Protein AF-A0A7S4UKZ3-F1 (afdb_monomer_lite)

InterPro domains:
  IPR008984 SMAD/FHA domain superfamily [SSF49879] (2-66)

Structure (mmCIF, N/CA/C/O backbone):
data_AF-A0A7S4UKZ3-F1
#
_entry.id   AF-A0A7S4UKZ3-F1
#
loop_
_atom_site.group_PDB
_atom_site.id
_atom_site.type_symbol
_atom_site.label_atom_id
_atom_site.label_alt_id
_atom_site.label_comp_id
_atom_site.label_asym_id
_atom_site.label_entity_id
_atom_site.label_seq_id
_atom_site.pdbx_PDB_ins_code
_atom_site.Cartn_x
_atom_site.Cartn_y
_atom_site.Cartn_z
_atom_site.occupancy
_atom_site.B_iso_or_equiv
_atom_site.auth_seq_id
_atom_site.auth_comp_id
_atom_site.auth_asym_id
_atom_site.auth_atom_id
_atom_site.pdbx_PDB_model_num
ATOM 1 N N . VAL A 1 1 ? -17.980 -8.375 14.985 1.00 75.00 1 VAL A N 1
ATOM 2 C CA . VAL A 1 1 ? -18.274 -7.931 13.601 1.00 75.00 1 VAL A CA 1
ATOM 3 C C . VAL A 1 1 ? -17.511 -8.859 12.680 1.00 75.00 1 VAL A C 1
ATOM 5 O O . VAL A 1 1 ? -16.354 -9.112 12.980 1.00 75.00 1 VAL A O 1
ATOM 8 N N . CYS A 1 2 ? -18.141 -9.403 11.640 1.00 83.00 2 CYS A N 1
ATOM 9 C CA . CYS A 1 2 ? -17.458 -10.238 10.651 1.00 83.00 2 CYS A CA 1
ATOM 10 C C . CYS A 1 2 ? -17.276 -9.411 9.383 1.00 83.00 2 CYS A C 1
ATOM 12 O O . CYS A 1 2 ? -18.262 -8.956 8.806 1.00 83.00 2 CYS A O 1
ATOM 14 N N . LEU A 1 3 ? -16.024 -9.183 8.998 1.00 84.88 3 LEU A N 1
ATOM 15 C CA . LEU A 1 3 ? -15.670 -8.521 7.750 1.00 84.88 3 LEU A CA 1
ATOM 16 C C . LEU A 1 3 ? -15.191 -9.586 6.766 1.00 84.88 3 LEU A C 1
ATOM 18 O O . LEU A 1 3 ? -14.567 -10.565 7.162 1.00 84.88 3 LEU A O 1
ATOM 22 N N . THR A 1 4 ? -15.489 -9.393 5.488 1.00 78.44 4 THR A N 1
ATOM 23 C CA . THR A 1 4 ? -14.997 -10.241 4.397 1.00 78.44 4 THR A CA 1
ATOM 24 C C . THR A 1 4 ? -14.296 -9.357 3.382 1.00 78.44 4 THR A C 1
ATOM 26 O O . THR A 1 4 ? -14.816 -8.293 3.047 1.00 78.44 4 THR A O 1
ATOM 29 N N . GLY A 1 5 ? -13.134 -9.765 2.886 1.00 74.44 5 GLY A N 1
ATOM 30 C CA . GLY A 1 5 ? -12.397 -9.007 1.877 1.00 74.44 5 GLY A CA 1
ATOM 31 C C . GLY A 1 5 ? -10.898 -9.274 1.924 1.00 74.44 5 GLY A C 1
ATOM 32 O O . GLY A 1 5 ? -10.403 -9.949 2.824 1.00 74.44 5 GLY A O 1
ATOM 33 N N . LEU A 1 6 ? -10.179 -8.731 0.943 1.00 69.69 6 LEU A N 1
ATOM 34 C CA . LEU A 1 6 ? -8.729 -8.886 0.832 1.00 69.69 6 LEU A CA 1
ATOM 35 C C . LEU A 1 6 ? -8.010 -8.294 2.050 1.00 69.69 6 LEU A C 1
ATOM 37 O O . LEU A 1 6 ? -8.303 -7.178 2.496 1.00 69.69 6 LEU A O 1
ATOM 41 N N . GLY A 1 7 ? -7.056 -9.057 2.586 1.00 69.19 7 GLY A N 1
ATOM 42 C CA . GLY A 1 7 ? -6.284 -8.673 3.769 1.00 69.19 7 GLY A CA 1
ATOM 43 C C . GLY A 1 7 ? -7.061 -8.721 5.091 1.00 69.19 7 GLY A C 1
ATOM 44 O O . GLY A 1 7 ? -6.622 -8.105 6.059 1.00 69.19 7 GLY A O 1
ATOM 45 N N . VAL A 1 8 ? -8.205 -9.414 5.144 1.00 78.44 8 VAL A N 1
ATOM 46 C CA . VAL A 1 8 ? -8.965 -9.660 6.379 1.00 78.44 8 VAL A CA 1
ATOM 47 C C . VAL A 1 8 ? -8.780 -11.124 6.797 1.00 78.44 8 VAL A C 1
ATOM 49 O O . VAL A 1 8 ? -9.336 -12.021 6.170 1.00 78.44 8 VAL A O 1
ATOM 52 N N . SER A 1 9 ? -7.972 -11.362 7.833 1.00 80.81 9 SER A N 1
ATOM 53 C CA . SER A 1 9 ? -7.803 -12.660 8.505 1.00 80.81 9 SER A CA 1
ATOM 54 C C . SER A 1 9 ? -8.975 -12.983 9.444 1.00 80.81 9 SER A C 1
ATOM 56 O O . SER A 1 9 ? -9.798 -12.116 9.741 1.00 80.81 9 SER A O 1
ATOM 58 N N . ASP A 1 10 ? -9.014 -14.216 9.965 1.00 83.94 10 ASP A N 1
ATOM 59 C CA . ASP A 1 10 ? -9.996 -14.651 10.977 1.00 83.94 10 ASP A CA 1
ATOM 60 C C . ASP A 1 10 ? -10.038 -13.708 12.192 1.00 83.94 10 ASP A C 1
ATOM 62 O O . ASP A 1 10 ? -11.102 -13.421 12.742 1.00 83.94 10 ASP A O 1
ATOM 66 N N . GLU A 1 11 ? -8.874 -13.172 12.567 1.00 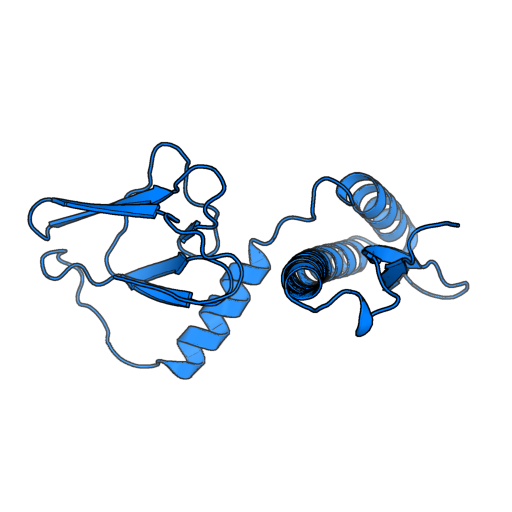89.62 11 GLU A N 1
ATOM 67 C CA . GLU A 1 11 ? -8.725 -12.097 13.541 1.00 89.62 11 GLU A CA 1
ATOM 68 C C . GLU A 1 11 ? -7.772 -11.033 12.979 1.00 89.62 11 GLU A C 1
ATOM 70 O O . GLU A 1 11 ? -6.587 -11.301 12.779 1.00 89.62 11 GLU A O 1
ATOM 75 N N . VAL A 1 12 ? -8.286 -9.831 12.688 1.00 90.94 12 VAL A N 1
ATOM 76 C CA . VAL A 1 12 ? -7.473 -8.707 12.172 1.00 90.94 12 VAL A CA 1
ATOM 77 C C . VAL A 1 12 ? -7.072 -7.741 13.278 1.00 90.94 12 VAL A C 1
ATOM 79 O O . VAL A 1 12 ? -5.946 -7.249 13.300 1.00 90.94 12 VAL A O 1
ATOM 82 N N . CYS A 1 13 ? -7.995 -7.424 14.184 1.00 95.12 13 CYS A N 1
ATOM 83 C CA . CYS A 1 13 ? -7.756 -6.500 15.284 1.00 95.12 13 CYS A CA 1
ATOM 84 C C . CYS A 1 13 ? -8.803 -6.641 16.384 1.00 95.12 13 CYS A C 1
ATOM 86 O O . CYS A 1 13 ? -9.947 -7.021 16.123 1.00 95.12 13 CYS A O 1
ATOM 88 N N . THR A 1 14 ? -8.437 -6.212 17.587 1.00 95.88 14 THR A N 1
ATOM 89 C CA . THR A 1 14 ? -9.352 -6.043 18.714 1.00 95.88 14 THR A CA 1
ATOM 90 C C . THR A 1 14 ? -9.625 -4.558 18.947 1.00 95.88 14 THR A C 1
ATOM 92 O O . THR A 1 14 ? -8.702 -3.746 18.994 1.00 95.88 14 THR A O 1
ATOM 95 N N . LEU A 1 15 ? -10.901 -4.201 19.110 1.00 95.62 15 LEU A N 1
ATOM 96 C CA . LEU A 1 15 ? -11.330 -2.873 19.547 1.00 95.62 15 LEU A CA 1
ATOM 97 C C . LEU A 1 15 ? -11.768 -2.942 21.011 1.00 95.62 15 LEU A C 1
ATOM 99 O O . LEU A 1 15 ? -12.683 -3.693 21.349 1.00 95.62 15 LEU A O 1
ATOM 103 N N . VAL A 1 16 ? -11.148 -2.137 21.871 1.00 95.81 16 VAL A N 1
ATOM 104 C CA . VAL A 1 16 ? -11.473 -2.038 23.298 1.00 95.81 16 VAL A CA 1
ATOM 105 C C . VAL A 1 16 ? -12.161 -0.703 23.552 1.00 95.81 16 VAL A C 1
ATOM 107 O O . VAL A 1 16 ? -11.574 0.356 23.342 1.00 95.81 16 VAL A O 1
ATOM 110 N N . ASN A 1 17 ? -13.419 -0.749 23.988 1.00 93.50 17 ASN A N 1
ATOM 111 C CA . ASN A 1 17 ? -14.205 0.433 24.338 1.00 93.50 17 ASN A CA 1
ATOM 112 C C . ASN A 1 17 ? -14.275 0.593 25.861 1.00 93.50 17 ASN A C 1
ATOM 114 O O . ASN A 1 17 ? -14.864 -0.239 26.553 1.00 93.50 17 ASN A O 1
ATOM 118 N N . GLU A 1 18 ? -13.730 1.692 26.374 1.00 91.50 18 GLU A N 1
ATOM 119 C CA . GLU A 1 18 ? -13.788 2.050 27.788 1.00 91.50 18 GLU A CA 1
ATOM 120 C C . GLU A 1 18 ? -14.870 3.114 28.006 1.00 91.50 18 GLU A C 1
ATOM 122 O O . GLU A 1 18 ? -14.664 4.328 27.868 1.00 91.50 18 GLU A O 1
ATOM 127 N N . GLY A 1 19 ? -16.073 2.636 28.332 1.00 87.38 19 GLY A N 1
ATOM 128 C CA . GLY A 1 19 ? -17.182 3.481 28.774 1.00 87.38 19 GLY A CA 1
ATOM 129 C C . GLY A 1 19 ? -17.671 4.500 27.742 1.00 87.38 19 GLY A C 1
ATOM 130 O O . GLY A 1 19 ? -18.176 5.539 28.144 1.00 87.38 19 GLY A O 1
ATOM 131 N N . ASN A 1 20 ? -17.514 4.245 26.437 1.00 85.31 20 ASN A N 1
ATOM 132 C CA . ASN A 1 20 ? -17.862 5.164 25.340 1.00 85.31 20 ASN A CA 1
ATOM 133 C C . ASN A 1 20 ? -17.113 6.506 25.360 1.00 85.31 20 ASN A C 1
ATOM 135 O O . ASN A 1 20 ? -17.525 7.446 24.679 1.00 85.31 20 ASN A O 1
ATOM 139 N N . THR A 1 21 ? -16.022 6.595 26.123 1.00 85.62 21 THR A N 1
ATOM 140 C CA . THR A 1 21 ? -15.177 7.798 26.216 1.00 85.62 21 THR A CA 1
ATOM 141 C C . THR A 1 21 ? -13.822 7.603 25.551 1.00 85.62 21 THR A C 1
ATOM 143 O O . THR A 1 21 ? -13.222 8.569 25.081 1.00 85.62 21 THR A O 1
ATOM 146 N N . ARG A 1 22 ? -13.344 6.355 25.496 1.00 87.44 22 ARG A N 1
ATOM 147 C CA . ARG A 1 22 ? -12.077 5.972 24.878 1.00 87.44 22 ARG A CA 1
ATOM 148 C C . ARG A 1 22 ? -12.272 4.697 24.080 1.00 87.44 22 ARG A C 1
ATOM 150 O O . ARG A 1 22 ? -12.912 3.758 24.548 1.00 87.44 22 ARG A O 1
ATOM 157 N N . LEU A 1 23 ? -11.697 4.678 22.888 1.00 94.44 23 LEU A N 1
ATOM 158 C CA . LEU A 1 23 ? -11.650 3.508 22.031 1.00 94.44 23 LEU A CA 1
ATOM 159 C C . LEU A 1 23 ? -10.184 3.240 21.703 1.00 94.44 23 LEU A C 1
ATOM 161 O O . LEU A 1 23 ? -9.461 4.161 21.331 1.00 94.44 23 LEU A O 1
ATOM 165 N N . LEU A 1 24 ? -9.741 2.001 21.863 1.00 96.31 24 LEU A N 1
ATOM 166 C CA . LEU A 1 24 ? -8.394 1.567 21.512 1.00 96.31 24 LEU A CA 1
ATOM 167 C C . LEU A 1 24 ? -8.492 0.475 20.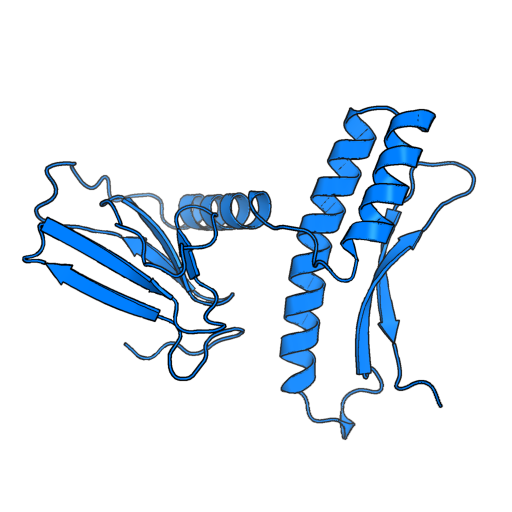455 1.00 96.31 24 LEU A C 1
ATOM 169 O O . LEU A 1 24 ? -9.300 -0.440 20.592 1.00 96.31 24 LEU A O 1
ATOM 173 N N . VAL A 1 25 ? -7.680 0.574 19.408 1.00 96.88 25 VAL A N 1
ATOM 174 C CA . VAL A 1 25 ? -7.514 -0.488 18.416 1.00 96.88 25 VAL A CA 1
ATOM 175 C C . VAL A 1 25 ? -6.172 -1.163 18.615 1.00 96.88 25 VAL A C 1
ATOM 177 O O . VAL A 1 25 ? -5.155 -0.489 18.734 1.00 96.88 25 VAL A O 1
ATOM 180 N N . GLN A 1 26 ? -6.166 -2.490 18.637 1.00 96.94 26 GLN A N 1
ATOM 181 C CA . GLN A 1 26 ? -4.954 -3.293 18.688 1.00 96.94 26 GLN A CA 1
ATOM 182 C C . GLN A 1 26 ? -4.938 -4.264 17.503 1.00 96.94 26 GLN A C 1
ATOM 184 O O . GLN A 1 26 ? -5.820 -5.125 17.426 1.00 96.94 26 GLN A O 1
ATOM 189 N N . PRO A 1 27 ? -3.983 -4.135 16.565 1.00 95.50 27 PRO A N 1
ATOM 190 C CA . PRO A 1 27 ? -3.834 -5.081 15.465 1.00 95.50 27 PRO A CA 1
ATOM 191 C C . PRO A 1 27 ? -3.467 -6.473 15.985 1.00 95.50 27 PRO A C 1
ATOM 193 O O . PRO A 1 27 ? -2.666 -6.607 16.910 1.00 95.50 27 PRO A O 1
ATOM 196 N N . ALA A 1 28 ? -4.035 -7.509 15.378 1.00 94.12 28 ALA A N 1
ATOM 197 C CA . ALA A 1 28 ? -3.550 -8.871 15.547 1.00 94.12 28 ALA A CA 1
ATOM 198 C C . ALA A 1 28 ? -2.223 -9.052 14.779 1.00 94.12 28 ALA A C 1
ATOM 200 O O . ALA A 1 28 ? -1.937 -8.275 13.862 1.00 94.12 28 ALA A O 1
ATOM 201 N N . PRO A 1 29 ? -1.402 -10.070 15.097 1.00 89.38 29 PRO A N 1
ATOM 202 C CA . PRO A 1 29 ? -0.190 -10.360 14.335 1.00 89.38 29 PRO A CA 1
ATOM 203 C C . PRO A 1 29 ? -0.487 -10.553 12.840 1.00 89.38 29 PRO A C 1
ATOM 205 O O . PRO A 1 29 ? -1.257 -11.431 12.462 1.00 89.38 29 PRO A O 1
ATOM 208 N N . GLY A 1 30 ? 0.115 -9.715 11.990 1.00 84.12 30 GLY A N 1
ATOM 209 C CA . GLY A 1 30 ? -0.127 -9.711 10.540 1.00 84.12 30 GLY A CA 1
ATOM 210 C C . GLY A 1 30 ? -1.433 -9.035 10.098 1.00 84.12 30 GLY A C 1
ATOM 211 O O . GLY A 1 30 ? -1.682 -8.928 8.899 1.00 84.12 30 GLY A O 1
ATOM 212 N N . GLY A 1 31 ? -2.248 -8.547 11.035 1.00 87.88 31 GLY A N 1
ATOM 213 C CA . GLY A 1 31 ? -3.467 -7.802 10.748 1.00 87.88 31 GLY A CA 1
ATOM 214 C C . GLY A 1 31 ? -3.157 -6.422 10.174 1.00 87.88 31 GLY A C 1
ATOM 215 O O . GLY A 1 31 ? -2.483 -5.605 10.803 1.00 87.88 31 GLY A O 1
ATOM 216 N N . LEU A 1 32 ? -3.671 -6.136 8.978 1.00 88.62 32 LEU A N 1
ATOM 217 C CA . LEU A 1 32 ? -3.499 -4.832 8.345 1.00 88.62 32 LEU A CA 1
ATOM 218 C C . LEU A 1 32 ? -4.518 -3.840 8.917 1.00 88.62 32 LEU A C 1
ATOM 220 O O . LEU A 1 32 ? -5.697 -3.880 8.572 1.00 88.62 32 LEU A O 1
ATOM 224 N N . VAL A 1 33 ? -4.057 -2.940 9.783 1.00 92.00 33 VAL A N 1
ATOM 225 C CA . VAL A 1 33 ? -4.888 -1.895 10.393 1.00 92.00 33 VAL A CA 1
ATOM 226 C C . VAL A 1 33 ? -4.210 -0.548 10.226 1.00 92.00 33 VAL A C 1
ATOM 228 O O . VAL A 1 33 ? -3.030 -0.398 10.553 1.00 92.00 33 VAL A O 1
ATOM 231 N N . ARG A 1 34 ? -4.954 0.449 9.744 1.00 92.38 34 ARG A N 1
ATOM 232 C CA . ARG A 1 34 ? -4.451 1.818 9.589 1.00 92.38 34 ARG A CA 1
ATOM 233 C C . ARG A 1 34 ? -5.399 2.824 10.228 1.00 92.38 34 ARG A C 1
ATOM 235 O O . ARG A 1 34 ? -6.613 2.676 10.136 1.00 92.38 34 ARG A O 1
ATOM 242 N N . VAL A 1 35 ? -4.849 3.861 10.847 1.00 92.56 35 VAL A N 1
ATOM 243 C CA . VAL A 1 35 ? -5.592 4.973 11.444 1.00 92.56 35 VAL A CA 1
ATOM 244 C C . VAL A 1 35 ? -5.125 6.267 10.793 1.00 92.56 35 VAL A C 1
ATOM 246 O O . VAL A 1 35 ? -3.948 6.613 10.875 1.00 92.56 35 VAL A O 1
ATOM 249 N N . ASN A 1 36 ? -6.041 6.979 10.135 1.00 88.38 36 ASN A N 1
ATOM 250 C CA . ASN A 1 36 ? -5.754 8.205 9.382 1.00 88.38 36 ASN A CA 1
ATOM 251 C C . ASN A 1 36 ? -4.588 8.028 8.391 1.00 88.38 36 ASN A C 1
ATOM 253 O O . ASN A 1 36 ? -3.706 8.875 8.292 1.00 88.38 36 ASN A O 1
ATOM 257 N N . GLY A 1 37 ? -4.552 6.885 7.703 1.00 82.56 37 GLY A N 1
ATOM 258 C CA . GLY A 1 37 ? -3.500 6.551 6.744 1.00 82.56 37 GLY A CA 1
ATOM 259 C C . GLY A 1 37 ? -2.339 5.740 7.319 1.00 82.56 37 GLY A C 1
ATOM 260 O O . GLY A 1 37 ? -1.783 4.890 6.630 1.00 82.56 37 GLY A O 1
ATOM 261 N N . LEU A 1 38 ? -2.009 5.932 8.595 1.00 85.69 38 LEU A N 1
ATOM 262 C CA . LEU A 1 38 ? -0.812 5.364 9.215 1.00 85.69 38 LEU A CA 1
ATOM 263 C C . LEU A 1 38 ? -1.064 3.969 9.782 1.00 85.69 38 LEU A C 1
ATOM 265 O O . LEU A 1 38 ? -2.122 3.721 10.354 1.00 85.69 38 LEU A O 1
ATOM 269 N N . ALA A 1 39 ? -0.084 3.069 9.673 1.00 88.56 39 ALA A N 1
ATOM 270 C CA . ALA A 1 39 ? -0.158 1.755 10.308 1.00 88.56 39 ALA A CA 1
ATOM 271 C C . ALA A 1 39 ? -0.351 1.896 11.827 1.00 88.56 39 ALA A C 1
ATOM 273 O O . ALA A 1 39 ? 0.371 2.649 12.486 1.00 88.56 39 ALA A O 1
ATOM 274 N N . ALA A 1 40 ? -1.334 1.180 12.372 1.00 92.62 40 ALA A N 1
ATOM 275 C CA . ALA A 1 40 ? -1.587 1.186 13.805 1.00 92.62 40 ALA A CA 1
ATOM 276 C C . ALA A 1 40 ? -0.438 0.499 14.558 1.00 92.62 40 ALA A C 1
ATOM 278 O O . ALA A 1 40 ? 0.105 -0.509 14.105 1.00 92.62 40 ALA A O 1
ATOM 279 N N . ALA A 1 41 ? -0.074 1.035 15.724 1.00 91.88 41 ALA A N 1
ATOM 280 C CA . ALA A 1 41 ? 0.989 0.462 16.545 1.00 91.88 41 ALA A CA 1
ATOM 281 C C . ALA A 1 41 ? 0.616 -0.942 17.057 1.00 91.88 41 ALA A C 1
ATOM 283 O O . ALA A 1 41 ? -0.507 -1.160 17.510 1.00 91.88 41 ALA A O 1
ATOM 284 N N . GLU A 1 42 ? 1.578 -1.873 17.076 1.00 90.38 42 GLU A N 1
ATOM 285 C CA . GLU A 1 42 ? 1.371 -3.247 17.575 1.00 90.38 42 GLU A CA 1
ATOM 286 C C . GLU A 1 42 ? 0.929 -3.287 19.048 1.00 90.38 42 GLU A C 1
ATOM 288 O O . GLU A 1 42 ? 0.134 -4.133 19.452 1.00 90.38 42 GLU A O 1
ATOM 293 N N . ALA A 1 43 ? 1.402 -2.329 19.854 1.00 91.94 43 ALA A N 1
ATOM 294 C CA . ALA A 1 43 ? 1.002 -2.164 21.253 1.00 91.94 43 ALA A CA 1
ATOM 295 C C . ALA A 1 43 ? -0.426 -1.603 21.427 1.00 91.94 43 ALA A C 1
ATOM 297 O O . ALA A 1 43 ? -0.901 -1.465 22.553 1.00 91.94 43 ALA A O 1
ATOM 298 N N . GLY A 1 44 ? -1.101 -1.272 20.326 1.00 92.06 44 GLY A N 1
ATOM 299 C CA . GLY A 1 44 ? -2.400 -0.621 20.294 1.00 92.06 44 GLY A CA 1
ATOM 300 C C . GLY A 1 44 ? -2.315 0.900 20.161 1.00 92.06 44 GLY A C 1
ATOM 301 O O . GLY A 1 44 ? -1.337 1.543 20.543 1.00 92.06 44 GLY A O 1
ATOM 302 N N . GLN A 1 45 ? -3.370 1.483 19.599 1.00 94.94 45 GLN A N 1
ATOM 303 C CA . GLN A 1 45 ? -3.500 2.908 19.331 1.00 94.94 45 GLN A CA 1
ATOM 304 C C . GLN A 1 45 ? -4.857 3.418 19.819 1.00 94.94 45 GLN A C 1
ATOM 306 O O . GLN A 1 45 ? -5.903 2.842 19.519 1.00 94.94 45 GLN A O 1
ATOM 311 N N . ALA A 1 46 ? -4.842 4.523 20.566 1.00 95.56 46 ALA A N 1
ATOM 312 C CA . ALA A 1 46 ? -6.062 5.220 20.951 1.00 95.56 46 ALA A CA 1
ATOM 313 C C . ALA A 1 46 ? -6.679 5.920 19.734 1.00 95.56 46 ALA A C 1
ATOM 315 O O . ALA A 1 46 ? -5.980 6.594 18.978 1.00 95.56 46 ALA A O 1
ATOM 316 N N . LEU A 1 47 ? -7.989 5.768 19.578 1.00 94.62 47 LEU A N 1
ATOM 317 C CA . LEU A 1 47 ? -8.789 6.390 18.535 1.00 94.62 47 LEU A CA 1
ATOM 318 C C . LEU A 1 47 ? -9.536 7.599 19.100 1.00 94.62 47 LEU A C 1
ATOM 320 O O . LEU A 1 47 ? -10.050 7.570 20.222 1.00 94.62 47 LEU A O 1
ATOM 324 N N . ALA A 1 48 ? -9.632 8.649 18.296 1.00 91.88 48 ALA A N 1
ATOM 325 C CA . ALA A 1 48 ? -10.478 9.804 18.533 1.00 91.88 48 ALA A CA 1
ATOM 326 C C . ALA A 1 48 ? -11.748 9.741 17.670 1.00 91.88 48 ALA A C 1
ATOM 328 O O . ALA A 1 48 ? -11.780 9.128 16.603 1.00 91.88 48 ALA A O 1
ATOM 329 N N . SER A 1 49 ? -12.813 10.414 18.114 1.00 89.69 49 SER A N 1
ATOM 330 C CA . SER A 1 49 ? -13.987 10.618 17.260 1.00 89.69 49 SER A CA 1
ATOM 331 C C . SER A 1 49 ? -13.596 11.439 16.033 1.00 89.69 49 SER A C 1
ATOM 333 O O . SER A 1 49 ? -12.929 12.469 16.154 1.00 89.69 49 SER A O 1
ATOM 335 N N . GLY A 1 50 ? -14.009 10.968 14.862 1.00 86.81 50 GLY A N 1
ATOM 336 C CA . GLY A 1 50 ? -13.632 11.496 13.558 1.00 86.81 50 GLY A CA 1
ATOM 337 C C . GLY A 1 50 ? -12.468 10.765 12.888 1.00 86.81 50 GLY A C 1
ATOM 338 O O . GLY A 1 50 ? -12.324 10.926 11.677 1.00 86.81 50 GLY A O 1
ATOM 339 N N . ASP A 1 51 ? -11.690 9.951 13.615 1.00 91.00 51 ASP A N 1
ATOM 340 C CA . ASP A 1 51 ? -10.589 9.185 13.020 1.00 91.00 51 ASP A CA 1
ATOM 341 C C . ASP A 1 51 ? -11.092 8.208 11.952 1.00 91.00 51 ASP A C 1
ATOM 343 O O . ASP A 1 51 ? -12.197 7.664 12.030 1.00 91.00 51 ASP A O 1
ATOM 347 N N . ARG A 1 52 ? -10.251 7.958 10.951 1.00 90.44 52 ARG A N 1
ATOM 348 C CA . ARG A 1 52 ? -10.494 6.998 9.874 1.00 90.44 52 ARG A CA 1
ATOM 349 C C . ARG A 1 52 ? -9.758 5.708 10.177 1.00 90.44 52 ARG A C 1
ATOM 351 O O . ARG A 1 52 ? -8.533 5.680 10.140 1.00 90.44 52 ARG A O 1
ATOM 358 N N . LEU A 1 53 ? -10.503 4.653 10.463 1.00 92.88 53 LEU A N 1
ATOM 359 C CA . LEU A 1 53 ? -9.978 3.325 10.740 1.00 92.88 53 LEU A CA 1
ATOM 360 C C . LEU A 1 53 ? -10.134 2.448 9.496 1.00 92.88 53 LEU A C 1
ATOM 362 O O . LEU A 1 53 ? -11.254 2.130 9.107 1.00 92.88 53 LEU A O 1
ATOM 366 N N . ALA A 1 54 ? -9.026 2.034 8.894 1.00 91.19 54 ALA A N 1
ATOM 367 C CA . ALA A 1 54 ? -9.012 1.050 7.820 1.00 91.19 54 ALA A CA 1
ATOM 368 C C . ALA A 1 54 ? -8.626 -0.332 8.362 1.00 91.19 54 ALA A C 1
ATOM 370 O O . ALA A 1 54 ? -7.683 -0.449 9.149 1.00 91.19 54 ALA A O 1
ATOM 371 N N . ILE A 1 55 ? -9.357 -1.364 7.937 1.00 90.88 55 ILE A N 1
ATOM 372 C CA . ILE A 1 55 ? -9.144 -2.767 8.312 1.00 90.88 55 ILE A CA 1
ATOM 373 C C . ILE A 1 55 ? -9.021 -3.595 7.031 1.00 90.88 55 ILE A C 1
ATOM 375 O O . ILE A 1 55 ? -9.930 -3.615 6.196 1.00 90.88 55 ILE A O 1
ATOM 379 N N . GLY A 1 56 ? -7.899 -4.295 6.879 1.00 85.94 56 GLY A N 1
ATOM 380 C CA . GLY A 1 56 ? -7.538 -4.949 5.627 1.00 85.94 56 GLY A CA 1
ATOM 381 C C . GLY A 1 56 ? -7.334 -3.934 4.502 1.00 85.94 56 GLY A C 1
ATOM 382 O O . GLY A 1 56 ? -6.923 -2.796 4.737 1.00 85.94 56 GLY A O 1
ATOM 383 N N . ARG A 1 57 ? -7.629 -4.351 3.267 1.00 80.75 57 ARG A N 1
ATOM 384 C CA . ARG A 1 57 ? -7.573 -3.488 2.071 1.00 80.75 57 ARG A CA 1
ATOM 385 C C . ARG A 1 57 ? -8.949 -3.006 1.598 1.00 80.75 57 ARG A C 1
ATOM 387 O O . ARG A 1 57 ? -9.027 -2.120 0.759 1.00 80.75 57 ARG A O 1
ATOM 394 N N . ALA A 1 58 ? -10.027 -3.573 2.141 1.00 77.88 58 ALA A N 1
ATOM 395 C CA . ALA A 1 58 ? -11.381 -3.391 1.613 1.00 77.88 58 ALA A CA 1
ATOM 396 C C . ALA A 1 58 ? -12.300 -2.510 2.475 1.00 77.88 58 ALA A C 1
ATOM 398 O O . ALA A 1 58 ? -13.336 -2.066 1.985 1.00 77.88 58 ALA A O 1
ATOM 399 N N . HIS A 1 59 ? -11.963 -2.267 3.748 1.00 84.00 59 HIS A N 1
ATOM 400 C CA . HIS A 1 59 ? -12.891 -1.634 4.691 1.00 84.00 59 HIS A CA 1
ATOM 401 C C . HIS A 1 59 ? -12.304 -0.378 5.320 1.00 84.00 59 HIS A C 1
ATOM 403 O O . HIS A 1 59 ? -11.241 -0.427 5.938 1.00 84.00 59 HIS A O 1
ATOM 409 N N . ILE A 1 60 ? -13.033 0.735 5.213 1.00 88.94 60 ILE A N 1
ATOM 410 C CA . ILE A 1 60 ? -12.725 2.003 5.881 1.00 88.94 60 ILE A CA 1
ATOM 411 C C . ILE A 1 60 ? -13.944 2.429 6.688 1.00 88.94 60 ILE A C 1
ATOM 413 O O . ILE A 1 60 ? -15.055 2.515 6.170 1.00 88.94 60 ILE A O 1
ATOM 417 N N . PHE A 1 61 ? -13.714 2.732 7.957 1.00 90.50 61 PHE A N 1
ATOM 418 C CA . PHE A 1 61 ? -14.716 3.180 8.907 1.00 90.50 61 PHE A CA 1
ATOM 419 C C . PHE A 1 61 ? -14.352 4.564 9.426 1.00 90.50 61 PHE A C 1
ATOM 421 O O . PHE A 1 61 ? -13.183 4.871 9.662 1.00 90.50 61 PHE A O 1
ATOM 428 N N . ARG A 1 62 ? -15.367 5.385 9.683 1.00 89.69 62 ARG A N 1
ATOM 429 C CA . ARG A 1 62 ? -15.212 6.593 10.489 1.00 89.69 62 ARG A CA 1
ATOM 430 C C . ARG A 1 62 ? -15.549 6.269 11.938 1.00 89.69 62 ARG A C 1
ATOM 432 O O . ARG A 1 62 ? -16.626 5.756 12.233 1.00 89.69 62 ARG A O 1
ATOM 439 N N . VAL A 1 63 ? -14.628 6.569 12.841 1.00 90.88 63 VAL A N 1
ATOM 440 C CA . VAL A 1 63 ? -14.796 6.353 14.275 1.00 90.88 63 VAL A CA 1
ATOM 441 C C . VAL A 1 63 ? -15.721 7.431 14.825 1.00 90.88 63 VAL A C 1
ATOM 443 O O . VAL A 1 63 ? -15.476 8.620 14.645 1.00 90.88 63 VAL A O 1
ATOM 446 N N . VAL A 1 64 ? -16.773 7.027 15.531 1.00 90.00 64 VAL A N 1
ATOM 447 C CA . VAL A 1 64 ? -17.658 7.942 16.260 1.00 90.00 64 VAL A CA 1
ATOM 448 C C . VAL A 1 64 ? -17.641 7.541 17.728 1.00 90.00 64 VAL A C 1
ATOM 450 O O . VAL A 1 64 ? -18.011 6.420 18.069 1.00 90.00 64 VAL A O 1
ATOM 453 N N . ILE A 1 65 ? -17.205 8.458 18.598 1.00 89.12 65 ILE A N 1
ATOM 454 C CA . ILE A 1 65 ? -17.195 8.265 20.056 1.00 89.12 65 ILE A CA 1
ATOM 455 C C . ILE A 1 65 ? -18.224 9.231 20.660 1.00 89.12 65 ILE A C 1
ATOM 457 O O . ILE A 1 65 ? -17.916 10.417 20.810 1.00 89.12 65 ILE A O 1
ATOM 461 N N . PRO A 1 66 ? -19.441 8.762 21.005 1.00 80.62 66 PRO A N 1
ATOM 462 C CA . PRO A 1 66 ? -20.574 9.638 21.321 1.00 80.62 66 PRO A CA 1
ATOM 463 C C . PRO A 1 66 ? -20.352 10.586 22.501 1.00 80.62 66 PRO A C 1
ATOM 465 O O . PRO A 1 66 ? -20.942 11.657 22.541 1.00 80.62 66 PRO A O 1
ATOM 468 N N . GLN A 1 67 ? -19.528 10.192 23.476 1.00 82.62 67 GLN A N 1
ATOM 469 C CA . GLN A 1 67 ? -19.258 10.998 24.671 1.00 82.62 67 GLN A CA 1
ATOM 470 C C . GLN A 1 67 ? -17.928 11.754 24.593 1.00 82.62 67 GLN A C 1
ATOM 472 O O . GLN A 1 67 ? -17.523 12.398 25.562 1.00 82.62 67 GLN A O 1
ATOM 477 N N . SER A 1 68 ? -17.233 11.696 23.455 1.00 74.94 68 SER A N 1
ATOM 478 C CA . SER A 1 68 ? -16.112 12.599 23.219 1.00 74.94 68 SER A CA 1
ATOM 479 C C . SER A 1 68 ? -16.687 13.985 22.922 1.00 74.94 68 SER A C 1
ATOM 481 O O . SER A 1 68 ? -17.544 14.126 22.060 1.00 74.94 68 SER A O 1
ATOM 483 N N . GLY A 1 69 ? -16.270 15.016 23.659 1.00 65.50 69 GLY A N 1
ATOM 484 C CA . GLY A 1 69 ? -16.849 16.368 23.576 1.00 65.50 69 GLY A CA 1
ATOM 485 C C . GLY A 1 69 ? -16.595 17.130 22.265 1.00 65.50 69 GLY A C 1
ATOM 486 O O . GLY A 1 69 ? -16.588 18.356 22.282 1.00 65.50 69 GLY A O 1
ATOM 487 N N . ARG A 1 70 ? -16.321 16.437 21.153 1.00 61.00 70 ARG A N 1
ATOM 488 C CA . ARG A 1 70 ? -16.214 17.014 19.812 1.00 61.00 70 ARG A CA 1
ATOM 489 C C . ARG A 1 70 ? -17.472 16.660 19.030 1.00 61.00 70 ARG A C 1
ATOM 491 O O . ARG A 1 70 ? -17.720 15.481 18.784 1.00 61.00 70 ARG A O 1
ATOM 498 N N . ASP A 1 71 ? -18.223 17.686 18.640 1.00 56.16 71 ASP A N 1
ATOM 499 C CA . ASP A 1 71 ? -19.380 17.555 17.760 1.00 56.16 71 ASP A CA 1
ATOM 500 C C . ASP A 1 71 ? -18.985 16.789 16.494 1.00 56.16 71 ASP A C 1
ATOM 502 O O . ASP A 1 71 ? -18.077 17.174 15.753 1.00 56.16 71 ASP A O 1
ATOM 506 N N . ALA A 1 72 ? -19.643 15.652 16.279 1.00 55.19 72 ALA A N 1
ATOM 507 C CA . ALA A 1 72 ? -19.477 14.865 15.075 1.00 55.19 72 ALA A CA 1
ATOM 508 C C . ALA A 1 72 ? -20.182 15.598 13.927 1.00 55.19 72 ALA A C 1
ATOM 510 O O . ALA A 1 72 ? -21.394 15.484 13.770 1.00 55.19 72 ALA A O 1
ATOM 511 N N . GLU A 1 73 ? -19.432 16.353 13.121 1.00 57.94 73 GLU A N 1
ATOM 512 C CA . GLU A 1 73 ? -19.925 16.819 11.821 1.00 57.94 73 GLU A CA 1
ATOM 513 C C . GLU A 1 73 ? -20.152 15.592 10.934 1.00 57.94 73 GLU A C 1
ATOM 515 O O . GLU A 1 73 ? -19.210 14.949 10.462 1.00 57.94 73 GLU A O 1
ATOM 520 N N . ILE A 1 74 ? -21.413 15.208 10.788 1.00 58.81 74 ILE A N 1
ATOM 521 C CA . ILE A 1 74 ? -21.905 14.226 9.828 1.00 58.81 74 ILE A CA 1
ATOM 522 C C . ILE A 1 74 ? -22.275 15.041 8.589 1.00 58.81 74 ILE A C 1
ATOM 524 O O . ILE A 1 74 ? -23.148 15.889 8.707 1.00 58.81 74 ILE A O 1
ATOM 528 N N . ASP A 1 75 ? -21.539 14.874 7.484 1.00 56.03 75 ASP A N 1
ATOM 529 C CA . ASP A 1 75 ? -22.042 14.942 6.096 1.00 56.03 75 ASP A CA 1
ATOM 530 C C . ASP A 1 75 ? -20.913 15.247 5.094 1.00 56.03 75 ASP A C 1
ATOM 532 O O . ASP A 1 75 ? -20.506 16.403 4.936 1.00 56.03 75 ASP A O 1
ATOM 536 N N . ARG A 1 76 ? -20.434 14.186 4.410 1.00 58.69 76 ARG A N 1
ATOM 537 C CA . ARG A 1 76 ? -19.996 14.139 2.988 1.00 58.69 76 ARG A CA 1
ATOM 538 C C . ARG A 1 76 ? -19.328 12.795 2.642 1.00 58.69 76 ARG A C 1
ATOM 540 O O . ARG A 1 76 ? -18.131 12.729 2.395 1.00 58.69 76 ARG A O 1
ATOM 547 N N . ASP A 1 77 ? -20.095 11.709 2.604 1.00 64.25 77 ASP A N 1
ATOM 548 C CA . ASP A 1 77 ? -19.535 10.344 2.607 1.00 64.25 77 ASP A CA 1
ATOM 549 C C . ASP A 1 77 ? -18.676 9.965 1.379 1.00 64.25 77 ASP A C 1
ATOM 551 O O . ASP A 1 77 ? -17.632 9.338 1.542 1.00 64.25 77 ASP A O 1
ATOM 555 N N . GLU A 1 78 ? -19.038 10.360 0.153 1.00 58.62 78 GLU A N 1
ATOM 556 C CA . GLU A 1 78 ? -18.289 9.952 -1.057 1.00 58.62 78 GLU A CA 1
ATOM 557 C C . GLU A 1 78 ? -16.995 10.747 -1.291 1.00 58.62 78 GLU A C 1
ATOM 559 O O . GLU A 1 78 ? -15.953 10.181 -1.641 1.00 58.62 78 GLU A O 1
ATOM 564 N N . GLU A 1 79 ? -17.030 12.068 -1.093 1.00 64.88 79 GLU A N 1
ATOM 565 C CA . GLU A 1 79 ? -15.825 12.903 -1.170 1.00 64.88 79 GLU A CA 1
ATOM 566 C C . GLU A 1 79 ? -14.857 12.552 -0.036 1.00 64.88 79 GLU A C 1
ATOM 568 O O . GLU A 1 79 ? -13.643 12.489 -0.258 1.00 64.88 79 GLU A O 1
ATOM 573 N N . ASP A 1 80 ? -15.387 12.249 1.154 1.00 67.00 80 ASP A N 1
ATOM 574 C CA . ASP A 1 80 ? -14.597 11.804 2.294 1.00 67.00 80 ASP A CA 1
ATOM 575 C C . ASP A 1 80 ? -13.988 10.427 2.079 1.00 67.00 80 ASP A C 1
ATOM 577 O O . ASP A 1 80 ? -12.828 10.244 2.441 1.00 67.00 80 ASP A O 1
ATOM 581 N N . PHE A 1 81 ? -14.705 9.490 1.456 1.00 63.84 81 PHE A N 1
ATOM 582 C CA . PHE A 1 81 ? -14.164 8.173 1.129 1.00 63.84 81 PHE A CA 1
ATOM 583 C C . PHE A 1 81 ? -13.011 8.271 0.124 1.00 63.84 81 PHE A C 1
ATOM 585 O O . PHE A 1 81 ? -11.916 7.767 0.374 1.00 63.84 81 PHE A O 1
ATOM 592 N N . ASN A 1 82 ? -13.201 9.000 -0.981 1.00 66.06 82 ASN A N 1
ATOM 593 C CA . ASN A 1 82 ? -12.147 9.206 -1.980 1.00 66.06 82 ASN A CA 1
ATOM 594 C C . ASN A 1 82 ? -10.947 9.990 -1.424 1.00 66.06 82 ASN A C 1
ATOM 596 O O . ASN A 1 82 ? -9.814 9.827 -1.885 1.00 66.06 82 ASN A O 1
ATOM 600 N N . ARG A 1 83 ? -11.177 10.875 -0.450 1.00 70.44 83 ARG A N 1
ATOM 601 C CA . ARG A 1 83 ? -10.113 11.568 0.283 1.00 70.44 83 ARG A CA 1
ATOM 602 C C . ARG A 1 83 ? -9.397 10.626 1.254 1.00 70.44 83 ARG A C 1
ATOM 604 O O . ARG A 1 83 ? -8.173 10.625 1.278 1.00 70.44 83 ARG A O 1
ATOM 611 N N . ALA A 1 84 ? -10.132 9.791 1.982 1.00 65.81 84 ALA A N 1
ATOM 612 C CA . ALA A 1 84 ? -9.592 8.788 2.895 1.00 65.81 84 ALA A CA 1
ATOM 613 C C . ALA A 1 84 ? -8.720 7.759 2.168 1.00 65.81 84 ALA A C 1
ATOM 615 O O . ALA A 1 84 ? -7.622 7.457 2.624 1.00 65.81 84 ALA A O 1
ATOM 616 N N . MET A 1 85 ? -9.168 7.280 1.005 1.00 67.50 85 MET A N 1
ATOM 617 C CA . MET A 1 85 ? -8.381 6.393 0.146 1.00 67.50 85 MET A CA 1
ATOM 618 C C . MET A 1 85 ? -7.072 7.049 -0.296 1.00 67.50 85 MET A C 1
ATOM 620 O O . MET A 1 85 ? -6.017 6.424 -0.223 1.00 67.50 85 MET A O 1
ATOM 624 N N . ARG A 1 86 ? -7.115 8.327 -0.693 1.00 68.06 86 ARG A N 1
ATOM 625 C CA . ARG A 1 86 ? -5.907 9.082 -1.054 1.00 68.06 86 ARG A CA 1
ATOM 626 C C . ARG A 1 86 ? -4.956 9.271 0.126 1.00 68.06 86 ARG A C 1
ATOM 628 O O . ARG A 1 86 ? -3.750 9.162 -0.057 1.00 68.06 86 ARG A O 1
ATOM 635 N N . GLU A 1 87 ? -5.473 9.532 1.323 1.00 67.31 87 GLU A N 1
ATOM 636 C CA . GLU A 1 87 ? -4.655 9.644 2.539 1.00 67.31 87 GLU A CA 1
ATOM 637 C C . GLU A 1 87 ? -3.996 8.310 2.913 1.00 67.31 87 GLU A C 1
ATOM 639 O O . GLU A 1 87 ? -2.816 8.285 3.247 1.00 67.31 87 GLU A O 1
ATOM 644 N N . LEU A 1 88 ? -4.719 7.193 2.790 1.00 63.78 88 LEU A N 1
ATOM 645 C CA . LEU A 1 88 ? -4.162 5.853 3.000 1.00 63.78 88 LEU A CA 1
ATOM 646 C C . LEU A 1 88 ? -3.043 5.539 2.008 1.00 63.78 88 LEU A C 1
ATOM 648 O O . LEU A 1 88 ? -1.984 5.076 2.422 1.00 63.78 88 LEU A O 1
ATOM 652 N N . GLN A 1 89 ? -3.245 5.862 0.731 1.00 64.19 89 GLN A N 1
ATOM 653 C CA . GLN A 1 89 ? -2.223 5.704 -0.305 1.00 64.19 89 GLN A CA 1
ATOM 654 C C . GLN A 1 89 ? -1.019 6.634 -0.093 1.00 64.19 89 GLN A C 1
ATOM 656 O O . GLN A 1 89 ? 0.104 6.271 -0.424 1.00 64.19 89 GLN A O 1
ATOM 661 N N . ALA A 1 90 ? -1.211 7.827 0.480 1.00 60.75 90 ALA A N 1
ATOM 662 C CA . ALA A 1 90 ? -0.112 8.750 0.778 1.00 60.75 90 ALA A CA 1
ATOM 663 C C . ALA A 1 90 ? 0.816 8.235 1.892 1.00 60.75 90 ALA A C 1
ATOM 665 O O . ALA A 1 90 ? 1.993 8.596 1.942 1.00 60.75 90 ALA A O 1
ATOM 666 N N . CYS A 1 91 ? 0.296 7.383 2.775 1.00 60.88 91 CYS A N 1
ATOM 667 C CA . CYS A 1 91 ? 1.059 6.722 3.831 1.00 60.88 91 CYS A CA 1
ATOM 668 C C . CYS A 1 91 ? 1.602 5.347 3.418 1.00 60.88 91 CYS A C 1
ATOM 670 O O . CYS A 1 91 ? 2.255 4.688 4.228 1.00 60.88 91 CYS A O 1
ATOM 672 N N . ALA A 1 92 ? 1.344 4.914 2.183 1.00 63.78 92 ALA A N 1
ATOM 673 C CA . ALA A 1 92 ? 1.866 3.669 1.653 1.00 63.78 92 ALA A CA 1
ATOM 674 C C . ALA A 1 92 ? 3.399 3.683 1.650 1.00 63.78 92 ALA A C 1
ATOM 676 O O . ALA A 1 92 ? 4.037 4.585 1.101 1.00 63.78 92 ALA A O 1
ATOM 677 N N . GLU A 1 93 ? 4.003 2.661 2.247 1.00 73.81 93 GLU A N 1
ATOM 678 C CA . GLU A 1 93 ? 5.434 2.418 2.118 1.00 73.81 93 GLU A CA 1
ATOM 679 C C . GLU A 1 93 ? 5.696 1.476 0.942 1.00 73.81 93 GLU A C 1
ATOM 681 O O . GLU A 1 93 ? 4.893 0.596 0.633 1.00 73.81 93 GLU A O 1
ATOM 686 N N . VAL A 1 94 ? 6.843 1.657 0.285 1.00 75.56 94 VAL A N 1
ATOM 687 C CA . VAL A 1 94 ? 7.323 0.686 -0.703 1.00 75.56 94 VAL A CA 1
ATOM 688 C C . VAL A 1 94 ? 7.657 -0.606 0.034 1.00 75.56 94 VAL A C 1
ATOM 690 O O . VAL A 1 94 ? 8.372 -0.568 1.040 1.00 75.56 94 VAL A O 1
ATOM 693 N N . ASP A 1 95 ? 7.185 -1.738 -0.487 1.00 78.38 95 ASP A N 1
ATOM 694 C CA . ASP A 1 95 ? 7.474 -3.056 0.071 1.00 78.38 95 ASP A CA 1
ATOM 695 C C . ASP A 1 95 ? 8.997 -3.222 0.272 1.00 78.38 95 ASP A C 1
ATOM 697 O O . ASP A 1 95 ? 9.785 -2.913 -0.638 1.00 78.38 95 ASP A O 1
ATOM 701 N N . PRO A 1 96 ? 9.451 -3.714 1.443 1.00 79.69 96 PRO A N 1
ATOM 702 C CA . PRO A 1 96 ? 10.869 -3.920 1.728 1.00 79.69 96 PRO A CA 1
ATOM 703 C C . PRO A 1 96 ? 11.626 -4.716 0.655 1.00 79.69 96 PRO A C 1
ATOM 705 O O . PRO A 1 96 ? 12.830 -4.503 0.479 1.00 79.69 96 PRO A O 1
ATOM 708 N N . ARG A 1 97 ? 10.941 -5.610 -0.075 1.00 84.81 97 ARG A N 1
ATOM 709 C CA . ARG A 1 97 ? 11.504 -6.399 -1.181 1.00 84.81 97 ARG A CA 1
ATOM 710 C C . ARG A 1 97 ? 11.978 -5.517 -2.335 1.00 84.81 97 ARG A C 1
ATOM 712 O O . ARG A 1 97 ? 13.035 -5.788 -2.901 1.00 84.81 97 ARG A O 1
ATOM 719 N N . TRP A 1 98 ? 11.253 -4.442 -2.645 1.00 86.12 98 TRP A N 1
ATOM 720 C CA . TRP A 1 98 ? 11.554 -3.547 -3.772 1.00 86.12 98 TRP A CA 1
ATOM 721 C C . TRP A 1 98 ? 12.246 -2.251 -3.355 1.00 86.12 98 TRP A C 1
ATOM 723 O O . TRP A 1 98 ? 12.861 -1.587 -4.191 1.00 86.12 98 TRP A O 1
ATOM 733 N N . ARG A 1 99 ? 12.217 -1.912 -2.059 1.00 86.38 99 ARG A N 1
ATOM 734 C CA . ARG A 1 99 ? 12.761 -0.662 -1.510 1.00 86.38 99 ARG A CA 1
ATOM 735 C C . ARG A 1 99 ? 14.169 -0.335 -2.002 1.00 86.38 99 ARG A C 1
ATOM 737 O O . ARG A 1 99 ? 14.412 0.781 -2.435 1.00 86.38 99 ARG A O 1
ATOM 744 N N . ARG A 1 100 ? 15.085 -1.311 -2.008 1.00 85.69 100 ARG A N 1
ATOM 745 C CA . ARG A 1 100 ? 16.467 -1.086 -2.473 1.00 85.69 100 ARG A CA 1
ATOM 746 C C . ARG A 1 100 ? 16.545 -0.659 -3.942 1.00 85.69 100 ARG A C 1
ATOM 748 O O . ARG A 1 100 ? 17.334 0.222 -4.267 1.00 85.69 100 ARG A O 1
ATOM 755 N N . GLY A 1 101 ? 15.753 -1.284 -4.814 1.00 87.94 101 GLY A N 1
ATOM 756 C CA . GLY A 1 101 ? 15.716 -0.948 -6.240 1.00 87.94 101 GLY A CA 1
ATOM 757 C C . GLY A 1 101 ? 15.092 0.425 -6.481 1.00 87.94 101 GLY A C 1
ATOM 758 O O . GLY A 1 101 ? 15.649 1.232 -7.223 1.00 87.94 101 GLY A O 1
ATOM 759 N N . VAL A 1 102 ? 13.989 0.717 -5.786 1.00 90.12 102 VAL A N 1
ATOM 760 C CA . VAL A 1 102 ? 13.312 2.018 -5.856 1.00 90.12 102 VAL A CA 1
ATOM 761 C C . VAL A 1 102 ? 14.208 3.137 -5.323 1.00 90.12 102 VAL A C 1
ATOM 763 O O . VAL A 1 102 ? 14.373 4.140 -6.008 1.00 90.12 102 VAL A O 1
ATOM 766 N N . ASP A 1 103 ? 14.860 2.959 -4.171 1.00 87.94 103 ASP A N 1
ATOM 767 C CA . ASP A 1 103 ? 15.776 3.956 -3.600 1.00 87.94 103 ASP A CA 1
ATOM 768 C C . ASP A 1 103 ? 16.936 4.266 -4.564 1.00 87.94 103 ASP A C 1
ATOM 770 O O . ASP A 1 103 ? 17.301 5.428 -4.758 1.00 87.94 103 ASP A O 1
ATOM 774 N N . ALA A 1 104 ? 17.494 3.239 -5.217 1.00 89.56 104 ALA A N 1
ATOM 775 C CA . ALA A 1 104 ? 18.543 3.420 -6.218 1.00 89.56 104 ALA A CA 1
ATOM 776 C C . ALA A 1 104 ? 18.040 4.20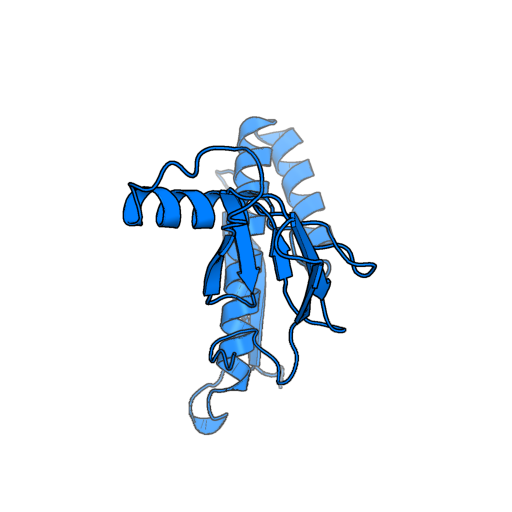8 -7.438 1.00 89.56 104 ALA A C 1
ATOM 778 O O . ALA A 1 104 ? 18.717 5.133 -7.892 1.00 89.56 104 ALA A O 1
ATOM 779 N N . ALA A 1 105 ? 16.844 3.890 -7.938 1.00 90.81 105 ALA A N 1
ATOM 780 C CA . ALA A 1 105 ? 16.235 4.618 -9.044 1.00 90.81 105 ALA A CA 1
ATOM 781 C C . ALA A 1 105 ? 15.936 6.077 -8.674 1.00 90.81 105 ALA A C 1
ATOM 783 O O . ALA A 1 105 ? 16.321 6.980 -9.410 1.00 90.81 105 ALA A O 1
ATOM 784 N N . VAL A 1 106 ? 15.349 6.330 -7.501 1.00 90.38 106 VAL A N 1
ATOM 785 C CA . VAL A 1 106 ? 15.064 7.679 -6.984 1.00 90.38 106 VAL A CA 1
ATOM 786 C C . VAL A 1 106 ? 16.340 8.515 -6.888 1.00 90.38 106 VAL A C 1
ATOM 788 O O . VAL A 1 106 ? 16.330 9.689 -7.256 1.00 90.38 106 VAL A O 1
ATOM 791 N N . LEU A 1 107 ? 17.459 7.934 -6.440 1.00 90.31 107 LEU A N 1
ATOM 792 C CA . LEU A 1 107 ? 18.747 8.634 -6.402 1.00 90.31 107 LEU A CA 1
ATOM 793 C C . LEU A 1 107 ? 19.246 9.021 -7.800 1.00 90.31 107 LEU A C 1
ATOM 795 O O . LEU A 1 107 ? 19.733 10.140 -7.977 1.00 90.31 107 LEU A O 1
ATOM 799 N N . LEU A 1 108 ? 19.108 8.128 -8.785 1.00 91.69 108 LEU A N 1
ATOM 800 C CA . LEU A 1 108 ? 19.467 8.412 -10.177 1.00 91.69 108 LEU A CA 1
ATOM 801 C C . LEU A 1 108 ? 18.573 9.511 -10.763 1.00 91.69 108 LEU A C 1
ATOM 803 O O . LEU A 1 108 ? 19.086 10.493 -11.294 1.00 91.69 108 LEU A O 1
ATOM 807 N N . VAL A 1 109 ? 17.253 9.418 -10.569 1.00 92.38 109 VAL A N 1
ATOM 808 C CA . VAL A 1 109 ? 16.308 10.441 -11.040 1.00 92.38 109 VAL A CA 1
ATOM 809 C C . VAL A 1 109 ? 16.575 11.788 -10.394 1.00 92.38 109 VAL A C 1
ATOM 811 O O . VAL A 1 109 ? 16.602 12.810 -11.074 1.00 92.38 109 VAL A O 1
ATOM 814 N N . LYS A 1 110 ? 16.851 11.808 -9.090 1.00 89.56 110 LYS A N 1
ATOM 815 C CA . LYS A 1 110 ? 17.166 13.047 -8.383 1.00 89.56 110 LYS A CA 1
ATOM 816 C C . LYS A 1 110 ? 18.417 13.725 -8.932 1.00 89.56 110 LYS A C 1
ATOM 818 O O . LYS A 1 110 ? 18.464 14.954 -8.965 1.00 89.56 110 LYS A O 1
ATOM 823 N N . ARG A 1 111 ? 19.422 12.937 -9.328 1.00 93.00 111 ARG A N 1
ATOM 824 C CA . ARG A 1 111 ? 20.669 13.435 -9.917 1.00 93.00 111 ARG A CA 1
ATOM 825 C C . ARG A 1 111 ? 20.451 13.978 -11.330 1.00 93.00 111 ARG A C 1
ATOM 827 O O . ARG A 1 111 ? 20.977 15.044 -11.631 1.00 93.00 111 ARG A O 1
ATOM 834 N N . ASP A 1 112 ? 19.695 13.257 -12.155 1.00 94.38 112 ASP A N 1
ATOM 835 C CA . ASP A 1 112 ? 19.636 13.500 -13.601 1.00 94.38 112 ASP A CA 1
ATOM 836 C C . ASP A 1 112 ? 18.448 14.394 -14.019 1.00 94.38 112 ASP A C 1
ATOM 838 O O . ASP A 1 112 ? 18.561 15.145 -14.985 1.00 94.38 112 ASP A O 1
ATOM 842 N N . TYR A 1 113 ? 17.345 14.381 -13.262 1.00 92.00 113 TYR A N 1
ATOM 843 C CA . TYR A 1 113 ? 16.095 15.096 -13.580 1.00 92.00 113 TYR A CA 1
ATOM 844 C C . TYR A 1 113 ? 15.641 16.064 -12.481 1.00 92.00 113 TYR A C 1
ATOM 846 O O . TYR A 1 113 ? 14.968 17.046 -12.774 1.00 92.00 113 TYR A O 1
ATOM 854 N N . GLY A 1 114 ? 16.064 15.843 -11.234 1.00 91.81 114 GLY A N 1
ATOM 855 C CA . GLY A 1 114 ? 15.795 16.742 -10.116 1.00 91.81 114 GLY A CA 1
ATOM 856 C C . GLY A 1 114 ? 14.871 16.157 -9.050 1.00 91.81 114 GLY A C 1
ATOM 857 O O . GLY A 1 114 ? 14.409 15.020 -9.105 1.00 91.81 114 GLY A O 1
ATOM 858 N N . THR A 1 115 ? 14.650 16.940 -7.992 1.00 91.25 115 THR A N 1
ATOM 859 C CA . THR A 1 115 ? 13.952 16.454 -6.786 1.00 91.25 115 THR A CA 1
ATOM 860 C C . THR A 1 115 ? 12.461 16.221 -7.021 1.00 91.25 115 THR A C 1
ATOM 862 O O . THR A 1 115 ? 11.880 15.352 -6.380 1.00 91.25 115 THR A O 1
ATOM 865 N N . ARG A 1 116 ? 11.833 16.990 -7.916 1.00 92.44 116 ARG A N 1
ATOM 866 C CA . ARG A 1 116 ? 10.393 16.887 -8.168 1.00 92.44 116 ARG A CA 1
ATOM 867 C C . ARG A 1 116 ? 10.059 15.551 -8.827 1.00 92.44 116 ARG A C 1
ATOM 869 O O . ARG A 1 116 ? 9.242 14.810 -8.302 1.00 92.44 116 ARG A O 1
ATOM 876 N N . GLU A 1 117 ? 10.773 15.220 -9.890 1.00 91.69 117 GLU A N 1
ATOM 877 C CA . GLU A 1 117 ? 10.651 13.987 -10.665 1.00 91.69 117 GLU A CA 1
ATOM 878 C C . GLU A 1 117 ? 10.997 12.765 -9.801 1.00 91.69 117 GLU A C 1
ATOM 880 O O . GLU A 1 117 ? 10.340 11.732 -9.871 1.00 91.69 117 GLU A O 1
ATOM 885 N N . ALA A 1 118 ? 11.983 12.896 -8.907 1.00 88.75 118 ALA A N 1
ATOM 886 C CA . ALA A 1 118 ? 12.329 11.845 -7.952 1.00 88.75 118 ALA A CA 1
ATOM 887 C C . ALA A 1 118 ? 11.214 11.573 -6.924 1.00 88.75 118 ALA A C 1
ATOM 889 O O . ALA A 1 118 ? 10.986 10.421 -6.557 1.00 88.75 118 ALA A O 1
ATOM 890 N N . ASN A 1 119 ? 10.516 12.618 -6.464 1.00 85.88 119 ASN A N 1
ATOM 891 C CA . ASN A 1 119 ? 9.361 12.466 -5.578 1.00 85.88 119 ASN A CA 1
ATOM 892 C C . ASN A 1 119 ? 8.161 11.870 -6.326 1.00 85.88 119 ASN A C 1
ATOM 894 O O . ASN A 1 119 ? 7.507 10.982 -5.789 1.00 85.88 119 ASN A O 1
ATOM 898 N N . GLU A 1 120 ? 7.911 12.309 -7.565 1.00 91.62 120 GLU A N 1
ATOM 899 C CA . GLU A 1 120 ? 6.863 11.747 -8.428 1.00 91.62 120 GLU A CA 1
ATOM 900 C C . GLU A 1 120 ? 7.082 10.235 -8.642 1.00 91.62 120 GLU A C 1
ATOM 902 O O . GLU A 1 120 ? 6.149 9.453 -8.447 1.00 91.62 120 GLU A O 1
ATOM 907 N N . LEU A 1 121 ? 8.324 9.808 -8.917 1.00 91.75 121 LEU A N 1
ATOM 908 C CA . LEU A 1 121 ? 8.688 8.389 -9.027 1.00 91.75 121 LEU A CA 1
ATOM 909 C C . LEU A 1 121 ? 8.450 7.623 -7.717 1.00 91.75 121 LEU A C 1
ATOM 911 O O . LEU A 1 121 ? 7.925 6.511 -7.734 1.00 91.75 121 LEU A O 1
ATOM 915 N N . LEU A 1 122 ? 8.850 8.191 -6.574 1.00 89.25 122 LEU A N 1
ATOM 916 C CA . LEU A 1 122 ? 8.675 7.540 -5.275 1.00 89.25 122 LEU A CA 1
ATOM 917 C C . LEU A 1 122 ? 7.190 7.353 -4.933 1.00 89.25 122 LEU A C 1
ATOM 919 O O . LEU A 1 122 ? 6.801 6.286 -4.459 1.00 89.25 122 LEU A O 1
ATOM 923 N N . ASP A 1 123 ? 6.362 8.363 -5.190 1.00 88.88 123 ASP A N 1
ATOM 924 C CA . ASP A 1 123 ? 4.918 8.292 -4.962 1.00 88.88 123 ASP A CA 1
ATOM 925 C C . ASP A 1 123 ? 4.250 7.280 -5.903 1.00 88.88 123 ASP A C 1
ATOM 927 O O . ASP A 1 123 ? 3.361 6.530 -5.491 1.00 88.88 123 ASP A O 1
ATOM 931 N N . GLU A 1 124 ? 4.697 7.194 -7.157 1.00 91.81 124 GLU A N 1
ATOM 932 C CA . GLU A 1 124 ? 4.243 6.161 -8.084 1.00 91.81 124 GLU A CA 1
ATOM 933 C C . GLU A 1 124 ? 4.649 4.755 -7.626 1.00 91.81 124 GLU A C 1
ATOM 935 O O . GLU A 1 124 ? 3.802 3.862 -7.581 1.00 91.81 124 GLU A O 1
ATOM 940 N N . ALA A 1 125 ? 5.897 4.571 -7.189 1.00 91.31 125 ALA A N 1
ATOM 941 C CA . ALA A 1 125 ? 6.395 3.297 -6.682 1.00 91.31 125 ALA A CA 1
ATOM 942 C C . ALA A 1 125 ? 5.640 2.832 -5.428 1.00 91.31 125 ALA A C 1
ATOM 944 O O . ALA A 1 125 ? 5.340 1.647 -5.303 1.00 91.31 125 ALA A O 1
ATOM 945 N N . ARG A 1 126 ? 5.284 3.750 -4.518 1.00 87.50 126 ARG A N 1
ATOM 946 C CA . ARG A 1 126 ? 4.457 3.451 -3.335 1.00 87.50 126 ARG A CA 1
ATOM 947 C C . ARG A 1 126 ? 3.073 2.943 -3.724 1.00 87.50 126 ARG A C 1
ATOM 949 O O . ARG A 1 126 ? 2.663 1.882 -3.261 1.00 87.50 126 ARG A O 1
ATOM 956 N N . ARG A 1 127 ? 2.382 3.655 -4.621 1.00 87.31 127 ARG A N 1
ATOM 957 C CA . ARG A 1 127 ? 1.052 3.247 -5.106 1.00 87.31 127 ARG A CA 1
ATOM 958 C C . ARG A 1 127 ? 1.102 1.901 -5.822 1.00 87.31 127 ARG A C 1
ATOM 960 O O . ARG A 1 127 ? 0.302 1.018 -5.530 1.00 87.31 127 ARG A O 1
ATOM 967 N N . ALA A 1 128 ? 2.056 1.730 -6.732 1.00 91.00 128 ALA A N 1
ATOM 968 C CA . ALA A 1 128 ? 2.222 0.486 -7.470 1.00 91.00 128 ALA A CA 1
ATOM 969 C C . ALA A 1 128 ? 2.578 -0.683 -6.538 1.00 91.00 128 ALA A C 1
ATOM 971 O O . ALA A 1 128 ? 2.042 -1.772 -6.702 1.00 91.00 128 ALA A O 1
ATOM 972 N N . SER A 1 129 ? 3.404 -0.453 -5.513 1.00 89.12 129 SER A N 1
ATOM 973 C CA . SER A 1 129 ? 3.743 -1.460 -4.503 1.00 89.12 129 SER A CA 1
ATOM 974 C C . SER A 1 129 ? 2.505 -2.012 -3.784 1.00 89.12 129 SER A C 1
ATOM 976 O O . SER A 1 129 ? 2.405 -3.222 -3.585 1.00 89.12 129 SER A O 1
ATOM 978 N N . GLU A 1 130 ? 1.550 -1.158 -3.406 1.00 85.81 130 GLU A N 1
ATOM 979 C CA . GLU A 1 130 ? 0.303 -1.617 -2.778 1.00 85.81 130 GLU A CA 1
ATOM 980 C C . GLU A 1 130 ? -0.559 -2.441 -3.735 1.00 85.81 130 GLU A C 1
ATOM 982 O O . GLU A 1 130 ? -1.054 -3.498 -3.345 1.00 85.81 130 GLU A O 1
ATOM 987 N N . LEU A 1 131 ? -0.688 -1.991 -4.987 1.00 89.00 131 LEU A N 1
ATOM 988 C CA . LEU A 1 131 ? -1.460 -2.694 -6.015 1.00 89.00 131 LEU A CA 1
ATOM 989 C C . LEU A 1 131 ? -0.858 -4.061 -6.348 1.00 89.00 131 LEU A C 1
ATOM 991 O O . LEU A 1 131 ? -1.592 -5.027 -6.525 1.00 89.00 131 LEU A O 1
ATOM 995 N N . VAL A 1 132 ? 0.471 -4.169 -6.399 1.00 92.31 132 VAL A N 1
ATOM 996 C CA . VAL A 1 132 ? 1.158 -5.450 -6.610 1.00 92.31 132 VAL A CA 1
ATOM 997 C C . VAL A 1 132 ? 0.926 -6.389 -5.428 1.00 92.31 132 VAL A C 1
ATOM 999 O O . VAL A 1 132 ? 0.667 -7.573 -5.632 1.00 92.31 132 VAL A O 1
ATOM 1002 N N . ALA A 1 133 ? 0.980 -5.882 -4.192 1.00 88.31 133 ALA A N 1
ATOM 1003 C CA . ALA A 1 133 ? 0.669 -6.687 -3.014 1.00 88.31 133 ALA A CA 1
ATOM 1004 C C . ALA A 1 133 ? -0.786 -7.188 -3.037 1.00 88.31 133 ALA A C 1
ATOM 1006 O O . ALA A 1 133 ? -1.027 -8.367 -2.802 1.00 88.31 133 ALA A O 1
ATOM 1007 N N . GLU A 1 134 ? -1.744 -6.324 -3.381 1.00 87.38 134 GLU A N 1
ATOM 1008 C CA . GLU A 1 134 ? -3.153 -6.703 -3.532 1.00 87.38 134 GLU A CA 1
ATOM 1009 C C . GLU A 1 134 ? -3.359 -7.735 -4.650 1.00 87.38 134 GLU A C 1
ATOM 1011 O O . GLU A 1 134 ? -4.026 -8.746 -4.441 1.00 87.38 134 GLU A O 1
ATOM 1016 N N . ALA A 1 135 ? -2.745 -7.527 -5.816 1.00 91.12 135 ALA A N 1
ATOM 1017 C CA . ALA A 1 135 ? -2.810 -8.468 -6.929 1.00 91.12 135 ALA A CA 1
ATOM 1018 C C . ALA A 1 135 ? -2.240 -9.842 -6.548 1.00 91.12 135 ALA A C 1
ATOM 1020 O O . ALA A 1 135 ? -2.813 -10.865 -6.915 1.00 91.12 135 ALA A O 1
ATOM 1021 N N . ASN A 1 136 ? -1.151 -9.875 -5.776 1.00 91.69 136 ASN A N 1
ATOM 1022 C CA . ASN A 1 136 ? -0.562 -11.114 -5.271 1.00 91.69 136 ASN A CA 1
ATOM 1023 C C . ASN A 1 136 ? -1.448 -11.814 -4.232 1.00 91.69 136 ASN A C 1
ATOM 1025 O O . ASN A 1 136 ? -1.512 -13.042 -4.235 1.00 91.69 136 ASN A O 1
ATOM 1029 N N . ASP A 1 137 ? -2.157 -11.071 -3.379 1.00 87.75 137 ASP A N 1
ATOM 1030 C CA . ASP A 1 137 ? -3.145 -11.658 -2.465 1.00 87.75 137 ASP A CA 1
ATOM 1031 C C . ASP A 1 137 ? -4.313 -12.280 -3.244 1.00 87.75 137 ASP A C 1
ATOM 1033 O O . ASP A 1 137 ? -4.741 -13.392 -2.941 1.00 87.75 137 ASP A O 1
ATOM 1037 N N . ILE A 1 138 ? -4.812 -11.590 -4.277 1.00 88.38 138 ILE A N 1
ATOM 1038 C CA . ILE A 1 138 ? -5.867 -12.112 -5.160 1.00 88.38 138 ILE A CA 1
ATOM 1039 C C . ILE A 1 138 ? -5.387 -13.378 -5.864 1.00 88.38 138 ILE A C 1
ATOM 1041 O O . ILE A 1 138 ? -6.128 -14.355 -5.936 1.00 88.38 138 ILE A O 1
ATOM 1045 N N . LEU A 1 139 ? -4.149 -13.379 -6.358 1.00 91.50 139 LEU A N 1
ATOM 1046 C CA . LEU A 1 139 ? -3.570 -14.504 -7.084 1.00 91.50 139 LEU A CA 1
ATOM 1047 C C . LEU A 1 139 ? -3.569 -15.796 -6.253 1.00 91.50 139 LEU A C 1
ATOM 1049 O O . LEU A 1 139 ? -3.813 -16.863 -6.801 1.00 91.50 139 LEU A O 1
ATOM 1053 N N . GLN A 1 140 ? -3.389 -15.703 -4.931 1.00 86.81 140 GLN A N 1
ATOM 1054 C CA . GLN A 1 140 ? -3.463 -16.856 -4.020 1.00 86.81 140 GLN A CA 1
ATOM 1055 C C . GLN A 1 140 ? -4.874 -17.446 -3.877 1.00 86.81 140 GLN A C 1
ATOM 1057 O O . GLN A 1 140 ? -5.022 -18.591 -3.450 1.00 86.81 140 GLN A O 1
ATOM 1062 N N . LEU A 1 141 ? -5.913 -16.672 -4.199 1.00 86.94 141 LEU A N 1
ATOM 1063 C CA . LEU A 1 141 ? -7.312 -17.105 -4.140 1.00 86.94 141 LEU A CA 1
ATOM 1064 C C . LEU A 1 141 ? -7.798 -17.699 -5.466 1.00 86.94 141 LEU A C 1
ATOM 1066 O O . LEU A 1 141 ? -8.828 -18.374 -5.499 1.00 86.94 141 LEU A O 1
ATOM 1070 N N . VAL A 1 142 ? -7.090 -17.422 -6.561 1.00 88.06 142 VAL A N 1
ATOM 1071 C CA . VAL A 1 142 ? -7.438 -17.906 -7.896 1.00 88.06 142 VAL A CA 1
ATOM 1072 C C . VAL A 1 142 ? -6.910 -19.338 -8.060 1.00 88.06 142 VAL A C 1
ATOM 1074 O O . VAL A 1 142 ? -5.752 -19.599 -7.733 1.00 88.06 142 VAL A O 1
ATOM 1077 N N . PRO A 1 143 ? -7.721 -20.288 -8.568 1.00 91.50 143 PRO A N 1
ATOM 1078 C CA . PRO A 1 143 ? -7.240 -21.629 -8.889 1.00 91.50 143 PRO A CA 1
ATO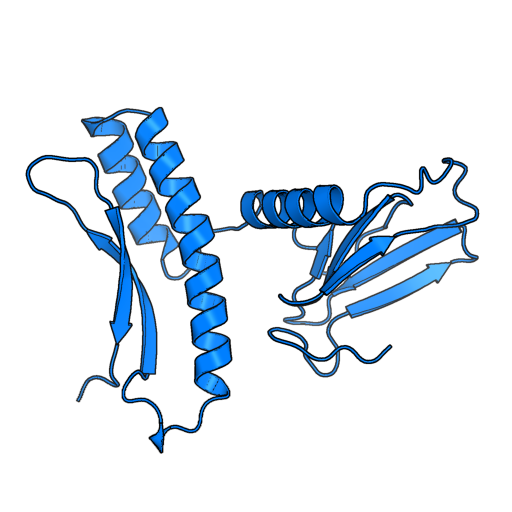M 1079 C C . PRO A 1 143 ? -6.025 -21.579 -9.821 1.00 91.50 143 PRO A C 1
ATOM 1081 O O . PRO A 1 143 ? -6.036 -20.852 -10.814 1.00 91.50 143 PRO A O 1
ATOM 1084 N N . SER A 1 144 ? -4.996 -22.382 -9.542 1.00 88.69 144 SER A N 1
ATOM 1085 C CA . SER A 1 144 ? -3.749 -22.373 -10.324 1.00 88.69 144 SER A CA 1
ATOM 1086 C C . SER A 1 144 ? -3.952 -22.739 -11.796 1.00 88.69 144 SER A C 1
ATOM 1088 O O . SER A 1 144 ? -3.182 -22.326 -12.646 1.00 88.69 144 SER A O 1
ATOM 1090 N N . GLU A 1 145 ? -5.015 -23.468 -12.130 1.00 92.06 145 GLU A N 1
ATOM 1091 C CA . GLU A 1 145 ? -5.391 -23.782 -13.513 1.00 92.06 145 GLU A CA 1
ATOM 1092 C C . GLU A 1 145 ? -5.927 -22.581 -14.318 1.00 92.06 145 GLU A C 1
ATOM 1094 O O . GLU A 1 145 ? -6.146 -22.704 -15.521 1.00 92.06 145 GLU A O 1
ATOM 1099 N N . TRP A 1 146 ? -6.183 -21.436 -13.674 1.00 91.00 146 TRP A N 1
ATOM 1100 C CA . TRP A 1 146 ? -6.696 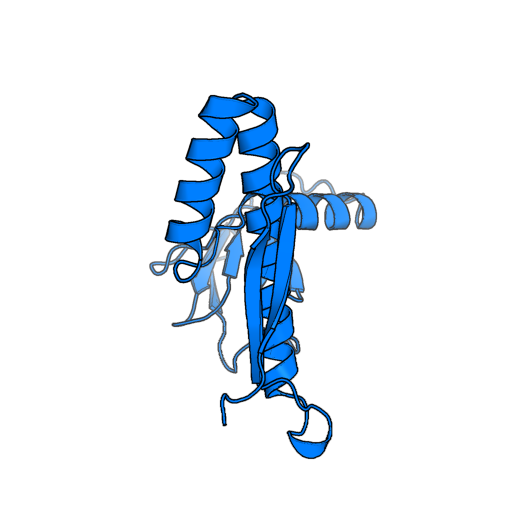-20.219 -14.322 1.00 91.00 146 TRP A CA 1
ATOM 1101 C C . TRP A 1 146 ? -5.608 -19.171 -14.576 1.00 91.00 146 TRP A C 1
ATOM 1103 O O . TRP A 1 146 ? -5.905 -18.119 -15.145 1.00 91.00 146 TRP A O 1
ATOM 1113 N N . THR A 1 147 ? -4.372 -19.417 -14.139 1.00 91.00 147 THR A N 1
ATOM 1114 C CA . THR A 1 147 ? -3.285 -18.440 -14.217 1.00 91.00 147 THR A CA 1
ATOM 1115 C C . THR A 1 147 ? -1.930 -19.111 -14.423 1.00 91.00 147 THR A C 1
ATOM 1117 O O . THR A 1 147 ? -1.531 -19.967 -13.644 1.00 91.00 147 THR A O 1
ATOM 1120 N N . ASP A 1 148 ? -1.188 -18.638 -15.426 1.00 91.12 148 ASP A N 1
ATOM 1121 C CA . ASP A 1 148 ? 0.222 -18.994 -15.658 1.00 91.12 148 ASP A CA 1
ATOM 1122 C C . ASP A 1 148 ? 1.183 -18.008 -14.954 1.00 91.12 148 ASP A C 1
ATOM 1124 O O . ASP A 1 148 ? 2.388 -17.988 -15.185 1.00 91.12 148 ASP A O 1
ATOM 1128 N N . VAL A 1 149 ? 0.644 -17.115 -14.119 1.00 92.62 149 VAL A N 1
ATOM 1129 C CA . VAL A 1 149 ? 1.419 -16.158 -13.324 1.00 92.62 149 VAL A CA 1
ATOM 1130 C C . VAL A 1 149 ? 1.535 -16.682 -11.902 1.00 92.62 149 VAL A C 1
ATOM 1132 O O . VAL A 1 149 ? 0.527 -16.965 -11.258 1.00 92.62 149 VAL A O 1
ATOM 1135 N N . SER A 1 150 ? 2.767 -16.755 -11.403 1.00 90.19 150 SER A N 1
ATOM 1136 C CA . SER A 1 150 ? 3.081 -17.146 -10.027 1.00 90.19 150 SER A CA 1
ATOM 1137 C C . SER A 1 150 ? 3.062 -15.971 -9.052 1.00 90.19 150 SER A C 1
ATOM 1139 O O . SER A 1 150 ? 2.654 -16.130 -7.904 1.00 90.19 150 SER A O 1
ATOM 1141 N N . HIS A 1 151 ? 3.521 -14.796 -9.491 1.00 93.38 151 HIS A N 1
ATOM 1142 C CA . HIS A 1 151 ? 3.482 -13.553 -8.725 1.00 93.38 151 HIS A CA 1
ATOM 1143 C C . HIS A 1 151 ? 3.760 -12.339 -9.619 1.00 93.38 151 HIS A C 1
ATOM 1145 O O . HIS A 1 151 ? 4.304 -12.445 -10.719 1.00 93.38 151 HIS A O 1
ATOM 1151 N N . TYR A 1 152 ? 3.404 -11.168 -9.109 1.00 94.94 152 TYR A N 1
ATOM 1152 C CA . TYR A 1 152 ? 3.719 -9.865 -9.667 1.00 94.94 152 TYR A CA 1
ATOM 1153 C C . TYR A 1 152 ? 4.838 -9.199 -8.8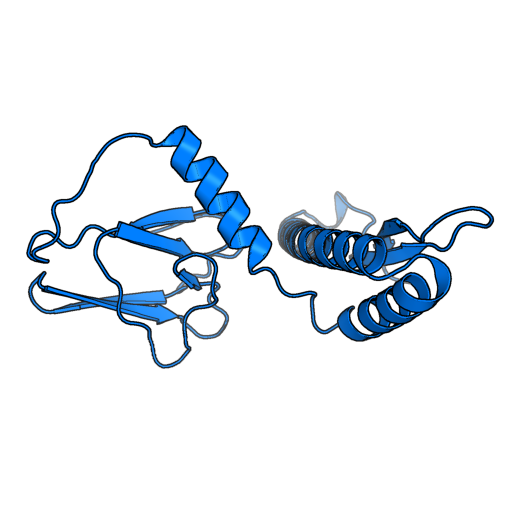62 1.00 94.94 152 TYR A C 1
ATOM 1155 O O . TYR A 1 152 ? 4.878 -9.285 -7.629 1.00 94.94 152 TYR A O 1
ATOM 1163 N N . GLU A 1 153 ? 5.726 -8.495 -9.557 1.00 94.00 153 GLU A N 1
ATOM 1164 C CA . GLU A 1 153 ? 6.825 -7.730 -8.970 1.00 94.00 153 GLU A CA 1
ATOM 1165 C C . GLU A 1 153 ? 6.821 -6.286 -9.467 1.00 94.00 153 GLU A C 1
ATOM 1167 O O . GLU A 1 153 ? 6.484 -6.007 -10.619 1.00 94.00 153 GLU A O 1
ATOM 1172 N N . LEU A 1 154 ? 7.261 -5.369 -8.606 1.00 94.25 154 LEU A N 1
ATOM 1173 C CA . LEU A 1 154 ? 7.545 -3.998 -9.000 1.00 94.25 154 LEU A CA 1
ATOM 1174 C C . LEU A 1 154 ? 8.907 -3.921 -9.703 1.00 94.25 154 LEU A C 1
ATOM 1176 O O . LEU A 1 154 ? 9.910 -4.422 -9.192 1.00 94.25 154 LEU A O 1
ATOM 1180 N N . ALA A 1 155 ? 8.957 -3.238 -10.841 1.00 93.62 155 ALA A N 1
ATOM 1181 C CA . ALA A 1 155 ? 10.172 -2.952 -11.591 1.00 93.62 155 ALA A CA 1
ATOM 1182 C C . ALA A 1 155 ? 10.253 -1.463 -11.951 1.00 93.62 155 ALA A C 1
ATOM 1184 O O . ALA A 1 155 ? 9.256 -0.744 -11.938 1.00 93.62 155 ALA A O 1
ATOM 1185 N N . VAL A 1 156 ? 11.455 -1.003 -12.288 1.00 93.25 156 VAL A N 1
ATOM 1186 C CA . VAL A 1 156 ? 11.692 0.354 -12.788 1.00 93.25 156 VAL A CA 1
ATOM 1187 C C . VAL A 1 156 ? 12.428 0.242 -14.115 1.00 93.25 156 VAL A C 1
ATOM 1189 O O . VAL A 1 156 ? 13.510 -0.345 -14.172 1.00 93.25 156 VAL A O 1
ATOM 1192 N N . LEU A 1 157 ? 11.831 0.772 -15.180 1.00 93.75 157 LEU A N 1
ATOM 1193 C CA . LEU A 1 157 ? 12.388 0.735 -16.528 1.00 93.75 157 LEU A CA 1
ATOM 1194 C C . LEU A 1 157 ? 13.029 2.082 -16.857 1.00 93.75 157 LEU A C 1
ATOM 1196 O O . LEU A 1 157 ? 12.388 3.122 -16.743 1.00 93.75 157 LEU A O 1
ATOM 1200 N N . PHE A 1 158 ? 14.289 2.054 -17.285 1.00 91.38 158 PHE A N 1
ATOM 1201 C CA . PHE A 1 158 ? 15.004 3.239 -17.752 1.00 91.38 158 PHE A CA 1
ATOM 1202 C C . PHE A 1 158 ? 14.894 3.328 -19.271 1.00 91.38 158 PHE A C 1
ATOM 1204 O O . PHE A 1 158 ? 15.368 2.442 -19.984 1.00 91.38 158 PHE A O 1
ATOM 1211 N N . GLU A 1 159 ? 14.268 4.395 -19.756 1.00 89.44 159 GLU A N 1
ATOM 1212 C CA . GLU A 1 159 ? 14.188 4.702 -21.181 1.00 89.44 159 GLU A CA 1
ATOM 1213 C C . GLU A 1 159 ? 15.409 5.512 -21.638 1.00 89.44 159 GLU A C 1
ATOM 1215 O O . GLU A 1 159 ? 16.125 6.100 -20.828 1.00 89.44 159 GLU A O 1
ATOM 1220 N N . ALA A 1 160 ? 15.664 5.535 -22.949 1.00 88.00 160 ALA A N 1
ATOM 1221 C CA . ALA A 1 160 ? 16.804 6.263 -23.506 1.00 88.00 160 ALA A CA 1
ATOM 1222 C C . ALA A 1 160 ? 16.666 7.791 -23.357 1.00 88.00 160 ALA A C 1
ATOM 1224 O O . ALA A 1 160 ? 17.667 8.464 -23.128 1.00 88.00 160 ALA A O 1
ATOM 1225 N N . ASP A 1 161 ? 15.438 8.315 -23.450 1.00 86.06 161 ASP A N 1
ATOM 1226 C CA . ASP A 1 161 ? 15.157 9.753 -23.560 1.00 86.06 161 ASP A CA 1
ATOM 1227 C C . ASP A 1 161 ? 14.085 10.234 -22.559 1.00 86.06 161 ASP A C 1
ATOM 1229 O O . ASP A 1 161 ? 13.187 11.003 -22.904 1.00 86.06 161 ASP A O 1
ATOM 1233 N N . GLY A 1 162 ? 14.160 9.806 -21.295 1.00 89.50 162 GLY A N 1
ATOM 1234 C CA . GLY A 1 162 ? 13.184 10.230 -20.288 1.00 89.50 162 GLY A CA 1
ATOM 1235 C C . GLY A 1 162 ? 13.488 9.754 -18.869 1.00 89.50 162 GLY A C 1
ATOM 1236 O O . GLY A 1 162 ? 14.388 8.934 -18.677 1.00 89.50 162 GLY A O 1
ATOM 1237 N N . PRO A 1 163 ? 12.765 10.278 -17.860 1.00 88.69 163 PRO A N 1
ATOM 1238 C CA . PRO A 1 163 ? 12.822 9.718 -16.519 1.00 88.69 163 PRO A CA 1
ATOM 1239 C C . PRO A 1 163 ? 12.350 8.255 -16.557 1.00 88.69 163 PRO A C 1
ATOM 1241 O O . PRO A 1 163 ? 11.512 7.897 -17.386 1.00 88.69 163 PRO A O 1
ATOM 1244 N N . PRO A 1 164 ? 12.877 7.393 -15.678 1.00 92.12 164 PRO A N 1
ATOM 1245 C CA . PRO A 1 164 ? 12.438 6.016 -15.610 1.00 92.12 164 PRO A CA 1
ATOM 1246 C C . PRO A 1 164 ? 10.968 5.926 -15.205 1.00 92.12 164 PRO A C 1
ATOM 1248 O O . PRO A 1 164 ? 10.455 6.774 -14.476 1.00 92.12 164 PRO A O 1
ATOM 1251 N N . VAL A 1 165 ? 10.325 4.849 -15.638 1.00 93.62 165 VAL A N 1
ATOM 1252 C CA . VAL A 1 165 ? 8.914 4.571 -15.372 1.00 93.62 165 VAL A CA 1
ATOM 1253 C C . VAL A 1 165 ? 8.771 3.380 -14.434 1.00 93.62 165 VAL A C 1
ATOM 1255 O O . VAL A 1 165 ? 9.520 2.400 -14.516 1.00 93.62 165 VAL A O 1
ATOM 1258 N N . VAL A 1 166 ? 7.802 3.456 -13.523 1.00 94.12 166 VAL A N 1
ATOM 1259 C CA . VAL A 1 166 ? 7.433 2.328 -12.665 1.00 94.12 166 VAL A CA 1
ATOM 1260 C C . VAL A 1 166 ? 6.628 1.328 -13.490 1.00 94.12 166 VAL A C 1
ATOM 1262 O O . VAL A 1 166 ? 5.700 1.690 -14.206 1.00 94.12 166 VAL A O 1
ATOM 1265 N N . CYS A 1 167 ? 6.989 0.054 -13.408 1.00 94.56 167 CYS A N 1
ATOM 1266 C CA . CYS A 1 167 ? 6.350 -1.032 -14.141 1.00 94.56 167 CYS A CA 1
ATOM 1267 C C . CYS A 1 167 ? 5.993 -2.178 -13.195 1.00 94.56 167 CYS A C 1
ATOM 1269 O O . CYS A 1 167 ? 6.614 -2.360 -12.148 1.00 94.56 167 CYS A O 1
ATOM 1271 N N . VAL A 1 168 ? 5.018 -2.989 -13.599 1.00 93.06 168 VAL A N 1
ATOM 1272 C CA . VAL A 1 168 ? 4.679 -4.248 -12.930 1.00 93.06 168 VAL A CA 1
ATOM 1273 C C . VAL A 1 168 ? 5.022 -5.393 -13.869 1.00 93.06 168 VAL A C 1
ATOM 1275 O O . VAL A 1 168 ? 4.639 -5.376 -15.038 1.00 93.06 168 VAL A O 1
ATOM 1278 N N . VAL A 1 169 ? 5.755 -6.379 -13.364 1.00 94.25 169 VAL A N 1
ATOM 1279 C CA . VAL A 1 169 ? 6.180 -7.557 -14.123 1.00 94.25 169 VAL A CA 1
ATOM 1280 C C . VAL A 1 169 ? 5.453 -8.775 -13.575 1.00 94.25 169 VAL A C 1
ATOM 1282 O O . VAL A 1 169 ? 5.493 -9.030 -12.375 1.00 94.25 169 VAL A O 1
ATOM 1285 N N . ALA A 1 170 ? 4.801 -9.528 -14.456 1.00 93.88 170 ALA A N 1
ATOM 1286 C CA . ALA A 1 170 ? 4.271 -10.847 -14.136 1.00 93.88 170 ALA A CA 1
ATOM 1287 C C . ALA A 1 170 ? 5.389 -11.888 -14.272 1.00 93.88 170 ALA A C 1
ATOM 1289 O O . ALA A 1 170 ? 6.105 -11.906 -15.277 1.00 93.88 170 ALA A O 1
ATOM 1290 N N . ARG A 1 171 ? 5.550 -12.740 -13.263 1.00 92.56 171 ARG A N 1
ATOM 1291 C CA . ARG A 1 171 ? 6.532 -13.825 -13.241 1.00 92.56 171 ARG A CA 1
ATOM 1292 C C . ARG A 1 171 ? 5.817 -15.160 -13.291 1.00 92.56 171 ARG A C 1
ATOM 1294 O O . ARG A 1 171 ? 4.936 -15.414 -12.471 1.00 92.56 171 ARG A O 1
ATOM 1301 N N . ASP A 1 172 ? 6.234 -16.028 -14.196 1.00 89.44 172 ASP A N 1
ATOM 1302 C CA . ASP A 1 172 ? 5.909 -17.451 -14.111 1.00 89.44 172 ASP A CA 1
ATOM 1303 C C . ASP A 1 172 ? 6.753 -18.098 -12.994 1.00 89.44 172 ASP A C 1
ATOM 1305 O O . ASP A 1 172 ? 7.730 -17.506 -12.518 1.00 89.44 172 ASP A O 1
ATOM 1309 N N . HIS A 1 173 ? 6.373 -19.288 -12.537 1.00 71.31 173 HIS A N 1
ATOM 1310 C CA . HIS A 1 173 ? 7.325 -20.157 -11.866 1.00 71.31 173 HIS A CA 1
ATOM 1311 C C . HIS A 1 173 ? 8.460 -20.416 -12.856 1.00 71.31 173 HIS A C 1
ATOM 1313 O O . HIS A 1 173 ? 8.258 -21.082 -13.867 1.00 71.31 173 HIS A O 1
ATOM 1319 N N . ASP A 1 174 ? 9.629 -19.823 -12.597 1.00 61.47 174 ASP A N 1
ATOM 1320 C CA . ASP A 1 174 ? 10.820 -20.055 -13.416 1.00 61.47 174 ASP A CA 1
ATOM 1321 C C . ASP A 1 174 ? 11.002 -21.584 -13.607 1.00 61.47 174 ASP A C 1
ATOM 1323 O O . ASP A 1 174 ? 10.870 -22.323 -12.621 1.00 61.47 174 ASP A O 1
ATOM 1327 N N . PRO A 1 175 ? 11.224 -22.059 -14.847 1.00 53.78 175 PRO A N 1
ATOM 1328 C CA . PRO A 1 175 ? 11.207 -23.478 -15.214 1.00 53.78 175 PRO A CA 1
ATOM 1329 C C . PRO A 1 175 ? 12.318 -24.330 -14.582 1.00 53.78 175 PRO A C 1
ATOM 1331 O O . PRO A 1 175 ? 13.408 -23.795 -14.268 1.00 53.78 175 PRO A O 1
#

pLDDT: mean 84.96, std 10.84, range [53.78, 96.94]

Sequence (175 aa):
VCLTGLGVSDEVCTLVNEGNTRLLVQPAPGGLVRVNGLAAAEAGQALASGDRLAIGRAHIFRVVIPQSGRDAEIDRDEEDFNRAMRELQACAEVDPRWRRGVDAAVLLVKRDYGTREANELLDEARRASELVAEANDILQLVPSEWTDVSHYELAVLFEADGPPVVCVVARDHDP

Organism: NCBI:txid311494

Foldseek 3Di:
DDDDDAQADPAQWDWDDDPLAKIKIAGDVSWAKDKQQHGADNVIDIDDQQIWIDTHPPDIDGDHRPPHPDDPPDDDPPVVVVVSVVSNLVSQDQDPVCVVVLVVLLVVCCVPPRNVLSVVSRSQNRNVRVVQVRVQSVVVVDPPVVDQFNGKDWDWADDPPDRIDIDIDTDGPDD

Secondary structure (DSSP, 8-state):
----STT--S--EEEEEETTTEEEEEEPTT--EEETTEEPPTT-EEEPTT-EEEETTTEEEE---TTSSS------HHHHHHHHHHHHHHTPPPPHHHHHHHHHHHHHHHHHT-HHHHHHHHHHHHHHHHHHHHHHHHHHHS-GGG-S--EEEEEEEPPTTS--EEEEEEE----

Radius of gyration: 19.43 Å; chains: 1; bounding box: 43×41×52 Å